Protein AF-A0A2I0MZI9-F1 (afdb_monomer)

pLDDT: mean 9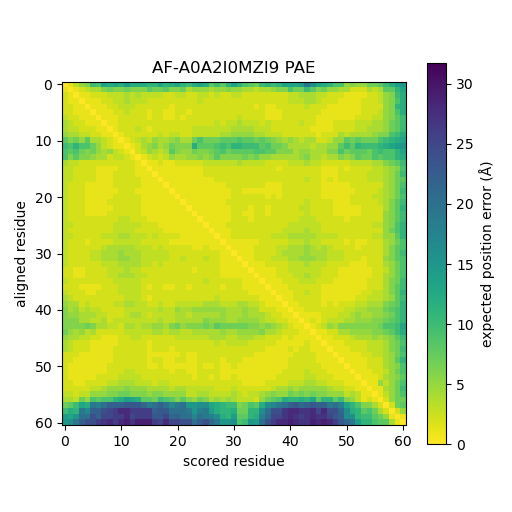2.43, std 10.2, range [45.25, 98.19]

Mean predicted aligned error: 4.03 Å

Sequence (61 aa):
MKRTKLVSVSRGQKSIEERVQEALAQYHITQESLLEVRIGAEEEGRTTALIIYDPDRRGGG

Secondary structure (DSSP, 8-state):
--EEEEEEEETTSS-HHHHHHHHHHHTT--TTTEEEEEEPPPBTTEEEEEEEE-TT-----

Solvent-accessible surface area (backbone atoms only — not comparable to full-atom values): 3606 Å² total; per-residue (Å²): 101,84,47,77,46,79,49,72,31,50,70,93,59,69,56,60,67,60,54,48,53,52,48,32,61,76,68,67,53,44,79,68,20,47,72,48,75,48,74,52,72,72,53,98,55,31,32,37,35,42,39,34,29,21,86,70,46,64,75,80,126

Radius of gyration: 12.54 Å; Cα contacts (8 Å, |Δi|>4): 101; chains: 1; bounding box: 33×14×36 Å

Foldseek 3Di:
DKDKDKDKDFAPDDDVVVVVVVVCVVVVPDPQFWDDKDWDDQDPRMTMIMTMG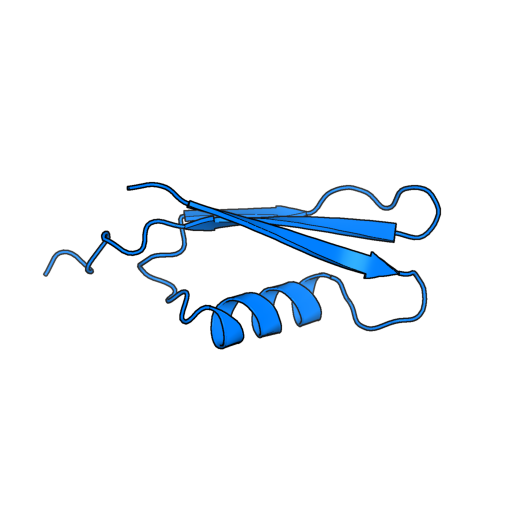HPVRDPDD

Structure (mmCIF, N/CA/C/O backbone):
data_AF-A0A2I0MZI9-F1
#
_entry.id   AF-A0A2I0MZI9-F1
#
loop_
_atom_site.group_PDB
_atom_site.id
_atom_site.type_symbol
_atom_site.label_atom_id
_atom_site.label_alt_id
_atom_site.label_comp_id
_atom_site.label_asym_id
_atom_site.label_entity_id
_atom_site.label_seq_id
_atom_site.pdbx_PDB_ins_code
_atom_site.Cartn_x
_atom_site.Cartn_y
_atom_site.Cartn_z
_atom_site.occupancy
_atom_site.B_iso_or_equiv
_atom_site.auth_seq_id
_atom_site.auth_comp_id
_atom_site.auth_asym_id
_atom_site.auth_atom_id
_atom_site.pdbx_PDB_model_num
ATOM 1 N N . MET A 1 1 ? 1.599 -2.559 -18.576 1.00 86.50 1 MET A N 1
ATOM 2 C CA . MET A 1 1 ? 0.166 -2.898 -18.365 1.00 86.50 1 MET A CA 1
ATOM 3 C C . MET A 1 1 ? -0.194 -2.519 -16.937 1.00 86.50 1 MET A C 1
ATOM 5 O O . MET A 1 1 ? 0.444 -3.021 -16.022 1.00 86.50 1 MET A O 1
ATOM 9 N N . LYS A 1 2 ? -1.216 -1.682 -16.703 1.00 91.88 2 LYS A N 1
ATOM 10 C CA . LYS A 1 2 ? -1.559 -1.255 -15.333 1.00 91.88 2 LYS A CA 1
ATOM 11 C C . LYS A 1 2 ? -2.098 -2.414 -14.491 1.00 91.88 2 LYS A C 1
ATOM 13 O O . LYS A 1 2 ? -2.957 -3.171 -14.941 1.00 91.88 2 LYS A O 1
ATOM 18 N N . ARG A 1 3 ? -1.611 -2.517 -13.256 1.00 95.56 3 ARG A N 1
ATOM 19 C CA . ARG A 1 3 ? -2.047 -3.463 -12.228 1.00 95.56 3 ARG A CA 1
ATOM 20 C C . ARG A 1 3 ? -2.456 -2.717 -10.968 1.00 95.56 3 ARG A C 1
ATOM 22 O O . ARG A 1 3 ? -2.023 -1.595 -10.710 1.00 95.56 3 ARG A O 1
ATOM 29 N N . THR A 1 4 ? -3.294 -3.371 -10.178 1.00 96.88 4 THR A N 1
ATOM 30 C CA . THR A 1 4 ? -3.791 -2.832 -8.916 1.00 96.88 4 THR A CA 1
ATOM 31 C C . THR A 1 4 ? -3.624 -3.841 -7.797 1.00 96.88 4 THR A C 1
ATOM 33 O O . THR A 1 4 ? -3.901 -5.029 -7.981 1.00 96.88 4 THR A O 1
ATOM 36 N N . LYS A 1 5 ? -3.236 -3.363 -6.617 1.00 97.25 5 LYS A N 1
ATOM 37 C CA . LYS A 1 5 ? -3.210 -4.148 -5.389 1.00 97.25 5 LYS A CA 1
ATOM 38 C C . LYS A 1 5 ? -4.021 -3.447 -4.310 1.00 97.25 5 LYS A C 1
ATOM 40 O O . LYS A 1 5 ? -3.718 -2.319 -3.944 1.00 97.25 5 LYS A O 1
ATOM 45 N N . LEU A 1 6 ? -5.041 -4.131 -3.802 1.00 97.25 6 LEU A N 1
ATOM 46 C CA . LEU A 1 6 ? -5.807 -3.675 -2.650 1.00 97.25 6 LEU A CA 1
ATOM 47 C C . LEU A 1 6 ? -5.184 -4.248 -1.376 1.00 97.25 6 LEU A C 1
ATOM 49 O O . LEU A 1 6 ? -4.925 -5.452 -1.294 1.00 97.25 6 LEU A O 1
ATOM 53 N N . VAL A 1 7 ? -4.957 -3.386 -0.392 1.00 97.31 7 VAL A N 1
ATOM 54 C CA . VAL A 1 7 ? -4.538 -3.766 0.957 1.00 97.31 7 VAL A CA 1
ATOM 55 C C . VAL A 1 7 ? -5.468 -3.143 1.984 1.00 97.31 7 VAL A C 1
ATOM 57 O O . VAL A 1 7 ? -6.138 -2.148 1.715 1.00 97.31 7 VAL A O 1
ATOM 60 N N . SER A 1 8 ? -5.522 -3.739 3.167 1.00 96.38 8 SER A N 1
ATOM 61 C CA . SER A 1 8 ? -6.337 -3.244 4.266 1.00 96.38 8 SER A CA 1
ATOM 62 C C . SER A 1 8 ? -5.677 -3.527 5.604 1.00 96.38 8 SER A C 1
ATOM 64 O O . SER A 1 8 ? -4.973 -4.531 5.744 1.00 96.38 8 SER A O 1
ATOM 66 N N . VAL A 1 9 ? -5.964 -2.679 6.583 1.00 96.62 9 VAL A N 1
ATOM 67 C CA . VAL A 1 9 ? -5.619 -2.876 7.994 1.00 96.62 9 VAL A CA 1
ATOM 68 C C . VAL A 1 9 ? -6.873 -2.729 8.841 1.00 96.62 9 VAL A C 1
ATOM 70 O O . VAL A 1 9 ? -7.768 -1.957 8.498 1.00 96.62 9 VAL A O 1
ATOM 73 N N . SER A 1 10 ? -6.946 -3.489 9.931 1.00 95.88 10 SER A N 1
ATOM 74 C CA . SER A 1 10 ? -7.991 -3.298 10.944 1.00 95.88 10 SER A CA 1
ATOM 75 C C . SER A 1 10 ? -7.507 -2.319 12.012 1.00 95.88 10 SER A C 1
ATOM 77 O O . SER A 1 10 ? -6.308 -2.227 12.284 1.00 95.88 10 SER A O 1
ATOM 79 N N . ARG A 1 11 ? -8.436 -1.608 12.647 1.00 90.25 11 ARG A N 1
ATOM 80 C CA . ARG A 1 11 ? -8.168 -0.665 13.731 1.00 90.25 11 ARG A CA 1
ATOM 81 C C . ARG A 1 11 ? -7.409 -1.371 14.858 1.00 90.25 11 ARG A C 1
ATOM 83 O O . ARG A 1 11 ? -7.766 -2.475 15.263 1.00 90.25 11 ARG A O 1
ATOM 90 N N . GLY A 1 12 ? -6.352 -0.728 15.352 1.00 85.69 12 GLY A N 1
ATOM 91 C CA . GLY A 1 12 ? -5.474 -1.279 16.390 1.00 85.69 12 GLY A CA 1
ATOM 92 C C . GLY A 1 12 ? -4.373 -2.217 15.877 1.00 85.69 12 GLY A C 1
ATOM 93 O O . GLY A 1 12 ? -3.587 -2.707 16.682 1.00 85.69 12 GLY A O 1
ATOM 94 N N . GLN A 1 13 ? -4.287 -2.461 14.563 1.00 90.88 13 GLN A N 1
ATOM 95 C CA . GLN A 1 13 ? -3.097 -3.045 13.932 1.00 90.88 13 GLN A CA 1
ATOM 96 C C . GLN A 1 13 ? -2.088 -1.944 13.539 1.00 90.88 13 GLN A C 1
ATOM 98 O O . GLN A 1 13 ? -2.143 -0.826 14.050 1.00 90.88 13 GLN A O 1
ATOM 103 N N . LYS A 1 14 ? -1.157 -2.266 12.630 1.00 90.94 14 LYS A N 1
ATOM 104 C CA . LYS A 1 14 ? -0.235 -1.307 12.003 1.00 90.94 14 LYS A CA 1
ATOM 105 C C . LYS A 1 14 ? -0.988 -0.251 11.185 1.00 90.94 14 LYS A C 1
ATOM 107 O O . LYS A 1 14 ? -2.116 -0.498 10.747 1.00 90.94 14 LYS A O 1
ATOM 112 N N . SER A 1 15 ? -0.348 0.888 10.936 1.00 95.44 15 SER A N 1
ATOM 113 C CA . SER A 1 15 ? -0.916 1.936 10.082 1.00 95.44 15 SER A CA 1
ATOM 114 C C . SER A 1 15 ? -1.113 1.452 8.638 1.00 95.44 15 SER A C 1
ATOM 116 O O . SER A 1 15 ? -0.456 0.515 8.167 1.00 95.44 15 SER A O 1
ATOM 118 N N . ILE A 1 16 ? -2.040 2.080 7.909 1.00 96.81 16 ILE A N 1
ATOM 119 C CA . ILE A 1 16 ? -2.275 1.723 6.505 1.00 96.81 16 ILE A CA 1
ATOM 120 C C . ILE A 1 16 ? -1.042 2.043 5.649 1.00 96.81 16 ILE A C 1
ATOM 122 O O . ILE A 1 16 ? -0.741 1.310 4.710 1.00 96.81 16 ILE A O 1
ATOM 126 N N . GLU A 1 17 ? -0.279 3.069 6.016 1.00 96.12 17 GLU A N 1
ATOM 127 C CA . GLU A 1 17 ? 0.976 3.469 5.390 1.00 96.12 17 GLU A CA 1
ATOM 128 C C . GLU A 1 17 ? 2.042 2.381 5.529 1.00 96.12 17 GLU A C 1
ATOM 130 O O . GLU A 1 17 ? 2.637 1.980 4.528 1.00 96.12 17 GLU A O 1
ATOM 135 N N . GLU A 1 18 ? 2.239 1.835 6.733 1.00 96.88 18 GLU A N 1
ATOM 136 C CA . GLU A 1 18 ? 3.139 0.695 6.947 1.00 96.88 18 GLU A CA 1
ATOM 137 C C . GLU A 1 18 ? 2.714 -0.509 6.104 1.00 96.88 18 GLU A C 1
ATOM 139 O O . GLU A 1 18 ? 3.539 -1.138 5.438 1.00 96.88 18 GLU A O 1
ATOM 144 N N . ARG A 1 19 ? 1.408 -0.804 6.060 1.00 97.25 19 ARG A N 1
ATOM 145 C CA . ARG A 1 19 ? 0.889 -1.909 5.247 1.00 97.25 19 ARG A CA 1
ATOM 146 C C . ARG A 1 19 ? 1.113 -1.692 3.751 1.00 97.25 19 ARG A C 1
ATOM 148 O O . ARG A 1 19 ? 1.367 -2.665 3.037 1.00 97.25 19 ARG A O 1
ATOM 155 N N . VAL A 1 20 ? 1.018 -0.451 3.277 1.00 97.69 20 VAL A N 1
ATOM 156 C CA . VAL A 1 20 ? 1.355 -0.085 1.898 1.00 97.69 20 VAL A CA 1
ATOM 157 C C . VAL A 1 20 ? 2.839 -0.326 1.642 1.00 97.69 20 VAL A C 1
ATOM 159 O O . VAL A 1 20 ? 3.151 -1.014 0.676 1.00 97.69 20 VAL A O 1
ATOM 162 N N . GLN A 1 21 ? 3.746 0.146 2.504 1.00 96.88 21 GLN A N 1
ATOM 163 C CA . GLN A 1 21 ? 5.192 -0.065 2.328 1.00 96.88 21 GLN A CA 1
ATOM 164 C C . GLN A 1 21 ? 5.560 -1.554 2.281 1.00 96.88 21 GLN A C 1
ATOM 166 O O . GLN A 1 21 ? 6.298 -1.989 1.396 1.00 96.88 21 GLN A O 1
ATOM 171 N N . GLU A 1 22 ? 4.975 -2.365 3.164 1.00 97.25 22 GLU A N 1
ATOM 172 C CA . GLU A 1 22 ? 5.139 -3.821 3.129 1.00 97.25 22 GLU A CA 1
ATOM 173 C C . GLU A 1 22 ? 4.651 -4.430 1.817 1.00 97.25 22 GLU A C 1
ATOM 175 O O . GLU A 1 22 ? 5.290 -5.330 1.279 1.00 97.25 22 GLU A O 1
ATOM 180 N N . ALA A 1 23 ? 3.518 -3.960 1.292 1.00 97.12 23 ALA A N 1
ATOM 181 C CA . ALA A 1 23 ? 2.991 -4.446 0.028 1.00 97.12 23 ALA A CA 1
ATOM 182 C C . ALA A 1 23 ? 3.883 -4.041 -1.151 1.00 97.12 23 ALA A C 1
ATOM 184 O O . ALA A 1 23 ? 4.126 -4.865 -2.030 1.00 97.12 23 ALA A O 1
ATOM 185 N N . LEU A 1 24 ? 4.416 -2.817 -1.159 1.00 96.81 24 LEU A N 1
ATOM 186 C CA . LEU A 1 24 ? 5.368 -2.388 -2.182 1.00 96.81 24 LEU A CA 1
ATOM 187 C C . LEU A 1 24 ? 6.597 -3.309 -2.200 1.00 96.81 24 LEU A C 1
ATOM 189 O O . LEU A 1 24 ? 6.955 -3.821 -3.259 1.00 96.81 24 LEU A O 1
ATOM 193 N N . ALA A 1 25 ? 7.168 -3.612 -1.031 1.00 96.81 25 ALA A N 1
ATOM 194 C CA . ALA A 1 25 ? 8.290 -4.541 -0.909 1.00 96.81 25 ALA A CA 1
ATOM 195 C C . ALA A 1 25 ? 7.915 -5.979 -1.316 1.00 96.81 25 ALA A C 1
ATOM 197 O O . ALA A 1 25 ? 8.604 -6.594 -2.128 1.00 96.81 25 ALA A O 1
ATOM 198 N N . GLN A 1 26 ? 6.795 -6.501 -0.802 1.00 96.44 26 GLN A N 1
ATOM 199 C CA . GLN A 1 26 ? 6.320 -7.867 -1.052 1.00 96.44 26 GLN A CA 1
ATOM 200 C C . GLN A 1 26 ? 6.056 -8.140 -2.539 1.00 96.44 26 GLN A C 1
ATOM 202 O O . GLN A 1 26 ? 6.269 -9.256 -3.008 1.00 96.44 26 GLN A O 1
ATOM 207 N N . TYR A 1 27 ? 5.556 -7.144 -3.272 1.00 94.50 27 TYR A N 1
ATOM 208 C CA . TYR A 1 27 ? 5.224 -7.271 -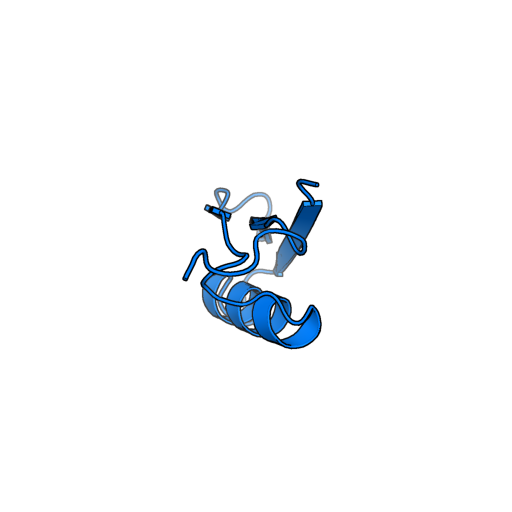4.693 1.00 94.50 27 TYR A CA 1
ATOM 209 C C . TYR A 1 27 ? 6.300 -6.705 -5.621 1.00 94.50 27 TYR A C 1
ATOM 211 O O . TYR A 1 27 ? 6.056 -6.614 -6.824 1.00 94.50 27 TYR A O 1
ATOM 219 N N . HIS A 1 28 ? 7.473 -6.350 -5.083 1.00 94.56 28 HIS A N 1
ATOM 220 C CA . HIS A 1 28 ? 8.575 -5.745 -5.832 1.00 94.56 28 HIS A CA 1
ATOM 221 C C . HIS A 1 28 ? 8.135 -4.519 -6.657 1.00 94.56 28 HIS A C 1
ATOM 223 O O . HIS A 1 28 ? 8.589 -4.312 -7.781 1.00 94.56 28 HIS A O 1
ATOM 229 N N . ILE A 1 29 ? 7.223 -3.713 -6.104 1.00 94.94 29 ILE A N 1
ATOM 230 C CA . ILE A 1 29 ? 6.740 -2.480 -6.728 1.00 94.94 29 ILE A CA 1
ATOM 231 C C . ILE A 1 29 ? 7.765 -1.390 -6.426 1.00 94.94 29 ILE A C 1
ATOM 233 O O . ILE A 1 29 ? 7.855 -0.889 -5.305 1.00 94.94 29 ILE A O 1
ATOM 237 N N . THR A 1 30 ? 8.556 -1.036 -7.432 1.00 94.19 30 THR A N 1
ATOM 238 C CA . THR A 1 30 ? 9.535 0.051 -7.344 1.00 94.19 30 THR A CA 1
ATOM 239 C C . THR A 1 30 ? 8.851 1.408 -7.459 1.00 94.19 30 THR A C 1
ATOM 241 O O . THR A 1 30 ? 7.755 1.514 -8.014 1.00 94.19 30 THR A O 1
ATOM 244 N N . GLN A 1 31 ? 9.528 2.466 -7.010 1.00 92.00 31 GLN A N 1
ATOM 245 C CA . GLN A 1 31 ? 9.051 3.845 -7.155 1.00 92.00 31 GLN A CA 1
ATOM 246 C C . GLN A 1 31 ? 8.760 4.222 -8.618 1.00 92.00 31 GLN A C 1
ATOM 248 O O . GLN A 1 31 ? 7.817 4.956 -8.881 1.00 92.00 31 GLN A O 1
ATOM 253 N N . GLU A 1 32 ? 9.530 3.693 -9.571 1.00 93.00 32 GLU A N 1
ATOM 254 C CA . GLU A 1 32 ? 9.348 3.957 -11.006 1.00 93.00 32 GLU A CA 1
ATOM 255 C C . GLU A 1 32 ? 8.097 3.284 -11.578 1.00 93.00 32 GLU A C 1
ATOM 257 O O . GLU A 1 32 ? 7.418 3.844 -12.442 1.00 93.00 32 GLU A O 1
ATOM 262 N N . SER A 1 33 ? 7.793 2.082 -11.083 1.00 94.44 33 SER A N 1
ATOM 263 C CA . SER A 1 33 ? 6.597 1.329 -11.460 1.00 94.44 33 SER A CA 1
ATOM 264 C C . SER A 1 33 ? 5.342 1.825 -10.737 1.00 94.44 33 SER A C 1
ATOM 266 O O . SER A 1 33 ? 4.232 1.632 -11.232 1.00 94.44 33 SER A O 1
ATOM 268 N N . LEU A 1 34 ? 5.494 2.465 -9.573 1.00 95.81 34 LEU A N 1
ATOM 269 C CA . LEU A 1 34 ? 4.388 2.980 -8.779 1.00 95.81 34 LEU A CA 1
ATOM 270 C C . LEU A 1 34 ? 3.759 4.188 -9.479 1.00 95.81 34 LEU A C 1
ATOM 272 O O . LEU A 1 34 ? 4.425 5.175 -9.776 1.00 95.81 34 LEU A O 1
ATOM 276 N N . LEU A 1 35 ? 2.456 4.110 -9.735 1.00 96.00 35 LEU A N 1
ATOM 277 C CA . LEU A 1 35 ? 1.712 5.186 -10.384 1.00 96.00 35 LEU A CA 1
ATOM 278 C C . LEU A 1 35 ? 0.958 6.035 -9.364 1.00 96.00 35 LEU A C 1
ATOM 280 O O . LEU A 1 35 ? 0.984 7.257 -9.448 1.00 96.00 35 LEU A O 1
ATOM 284 N N . GLU A 1 36 ? 0.263 5.390 -8.426 1.00 97.12 36 GLU A N 1
ATOM 285 C CA . GLU A 1 36 ? -0.598 6.072 -7.461 1.00 97.12 36 GLU A CA 1
ATOM 286 C C . GLU A 1 36 ? -0.881 5.168 -6.255 1.00 97.12 36 GLU A C 1
ATOM 288 O O . GLU A 1 36 ? -0.975 3.946 -6.385 1.00 97.12 36 GLU A O 1
ATOM 293 N N . VAL A 1 37 ? -1.068 5.772 -5.081 1.00 97.69 37 VAL A N 1
ATOM 294 C CA . VAL A 1 37 ? -1.635 5.108 -3.902 1.00 97.69 37 VAL A CA 1
ATOM 295 C C . VAL A 1 37 ? -2.828 5.925 -3.427 1.00 97.69 37 VAL A C 1
ATOM 297 O O . VAL A 1 37 ? -2.693 7.113 -3.148 1.00 97.69 37 VAL A O 1
ATOM 300 N N . ARG A 1 38 ? -3.995 5.287 -3.313 1.00 98.00 38 ARG A N 1
ATOM 301 C CA . ARG A 1 38 ? -5.224 5.913 -2.809 1.00 98.00 38 ARG A CA 1
ATOM 302 C C . ARG A 1 38 ? -5.615 5.265 -1.495 1.00 98.00 38 ARG A C 1
ATOM 304 O O . ARG A 1 38 ? -5.965 4.088 -1.484 1.00 98.00 38 ARG A O 1
ATOM 311 N N . ILE A 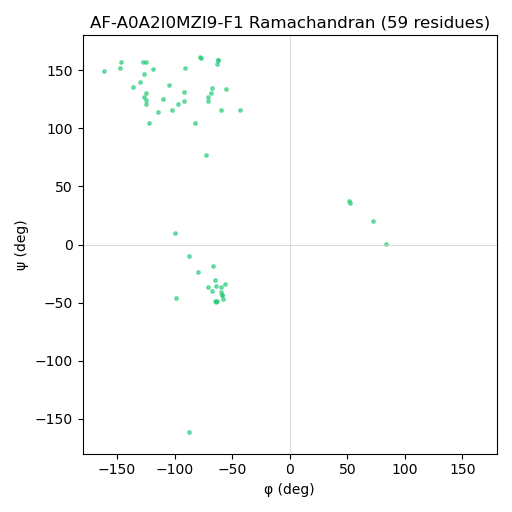1 39 ? -5.558 6.023 -0.409 1.00 96.88 39 ILE A N 1
ATOM 312 C CA . ILE A 1 39 ? -5.994 5.573 0.914 1.00 96.88 39 ILE A CA 1
ATOM 313 C C . ILE A 1 39 ? -7.465 5.963 1.078 1.00 96.88 39 ILE A C 1
ATOM 315 O O . ILE A 1 39 ? -7.828 7.124 0.894 1.00 96.88 39 ILE A O 1
ATOM 319 N N . GLY A 1 40 ? -8.313 4.977 1.355 1.00 94.88 40 GLY A N 1
ATOM 320 C CA . GLY A 1 40 ? -9.720 5.184 1.674 1.00 94.88 40 GLY A CA 1
ATOM 321 C C . GLY A 1 40 ? -9.906 5.649 3.117 1.00 94.88 40 GLY A C 1
ATOM 322 O O . GLY A 1 40 ? -9.028 5.462 3.959 1.00 94.88 40 GLY A O 1
ATOM 323 N N . ALA A 1 41 ? -11.069 6.231 3.404 1.00 93.94 41 ALA A N 1
ATOM 324 C CA . ALA A 1 41 ? -11.471 6.502 4.779 1.00 93.94 41 ALA A CA 1
ATOM 325 C C . ALA A 1 41 ? -11.605 5.192 5.576 1.00 93.94 41 ALA A C 1
ATOM 327 O O . ALA A 1 41 ? -11.768 4.111 5.004 1.00 93.94 41 ALA A O 1
ATOM 328 N N . GLU A 1 42 ? -11.525 5.290 6.902 1.00 94.69 42 GLU A N 1
ATOM 329 C CA . GLU A 1 42 ? -11.828 4.152 7.766 1.00 94.69 42 GLU A CA 1
ATOM 330 C C . GLU A 1 42 ? -13.337 3.872 7.734 1.00 94.69 42 GLU A C 1
ATOM 332 O O . GLU A 1 42 ? -14.144 4.758 8.017 1.00 94.69 42 GLU A O 1
ATOM 337 N N . GLU A 1 43 ? -13.710 2.629 7.433 1.00 93.69 43 GLU A N 1
ATOM 338 C CA . GLU A 1 43 ? -15.091 2.147 7.456 1.00 93.69 43 GLU A CA 1
ATOM 339 C C . GLU A 1 43 ? -15.163 0.892 8.328 1.00 93.69 43 GLU A C 1
ATOM 341 O O . GLU A 1 43 ? -14.378 -0.039 8.151 1.00 93.69 43 GLU A O 1
ATOM 346 N N . GLU A 1 44 ? -16.070 0.883 9.309 1.00 93.25 44 GLU A N 1
ATOM 347 C CA . GLU A 1 44 ? -16.254 -0.237 10.252 1.00 93.25 44 GLU A CA 1
ATOM 348 C C . GLU A 1 44 ? -14.950 -0.678 10.951 1.00 93.25 44 GLU A C 1
ATOM 350 O O . GLU A 1 44 ? -14.710 -1.858 11.202 1.00 93.25 44 GLU A O 1
ATOM 355 N N . GLY A 1 45 ? -14.071 0.283 11.262 1.00 93.81 45 GLY A N 1
ATOM 356 C CA . GLY A 1 45 ? -12.776 0.001 11.882 1.00 93.81 45 GLY A CA 1
ATOM 357 C C . GLY A 1 45 ? -11.770 -0.645 10.929 1.00 93.81 45 GLY A C 1
ATOM 358 O O . GLY A 1 45 ? -10.817 -1.269 11.389 1.00 93.81 45 GLY A O 1
ATOM 359 N N . ARG A 1 46 ?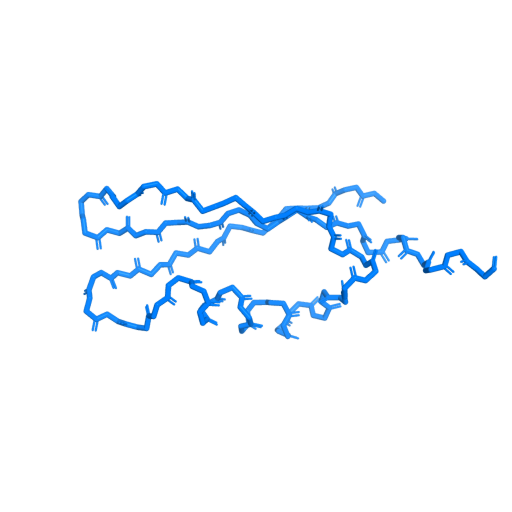 -11.957 -0.530 9.613 1.00 95.75 46 ARG A N 1
ATOM 360 C CA . ARG A 1 46 ? -11.010 -0.998 8.603 1.00 95.75 46 ARG A CA 1
ATOM 361 C C . ARG A 1 46 ? -10.629 0.141 7.671 1.00 95.75 46 ARG A C 1
ATOM 363 O O . ARG A 1 46 ? -11.488 0.777 7.071 1.00 95.75 46 ARG A O 1
ATOM 370 N N . THR A 1 47 ? -9.332 0.323 7.469 1.00 97.38 47 THR A N 1
ATOM 371 C CA . THR A 1 47 ? -8.800 1.260 6.475 1.00 97.38 47 THR A CA 1
ATOM 372 C C . THR A 1 47 ? -8.287 0.469 5.284 1.00 97.38 47 THR A C 1
ATOM 374 O O . THR A 1 47 ? -7.647 -0.574 5.448 1.00 97.38 47 THR A O 1
ATOM 377 N N . THR A 1 48 ? -8.573 0.939 4.073 1.00 97.31 48 THR A N 1
ATOM 378 C CA . THR A 1 48 ? -8.138 0.289 2.830 1.00 97.31 48 THR A CA 1
ATOM 379 C C . THR A 1 48 ? -7.240 1.214 2.022 1.00 97.31 48 THR A C 1
ATOM 381 O O . THR A 1 48 ? -7.364 2.433 2.097 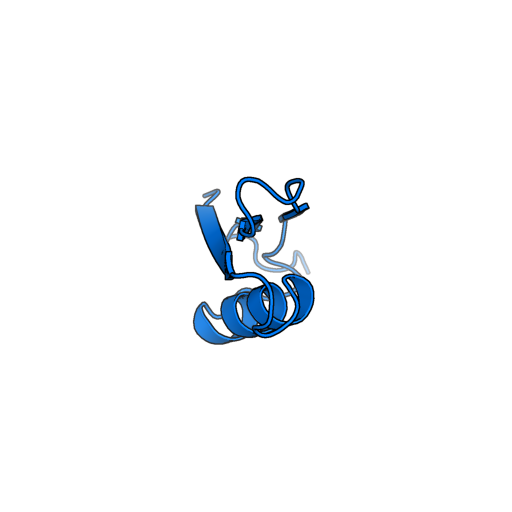1.00 97.31 48 THR A O 1
ATOM 384 N N . ALA A 1 49 ? -6.324 0.644 1.244 1.00 98.12 49 ALA A N 1
ATOM 385 C CA . ALA A 1 49 ? -5.530 1.388 0.279 1.00 98.12 49 ALA A CA 1
ATOM 386 C C . ALA A 1 49 ? -5.437 0.633 -1.046 1.00 98.12 49 ALA A C 1
ATOM 388 O O . ALA A 1 49 ? -5.200 -0.578 -1.079 1.00 98.12 49 ALA A O 1
ATOM 389 N N . LEU A 1 50 ? -5.611 1.367 -2.141 1.00 98.12 50 LEU A N 1
ATOM 390 C CA . LEU A 1 50 ? -5.452 0.885 -3.504 1.00 98.12 50 LEU A CA 1
ATOM 391 C C . LEU A 1 50 ? -4.108 1.365 -4.054 1.00 98.12 50 LEU A C 1
ATOM 393 O O . LEU A 1 50 ? -3.891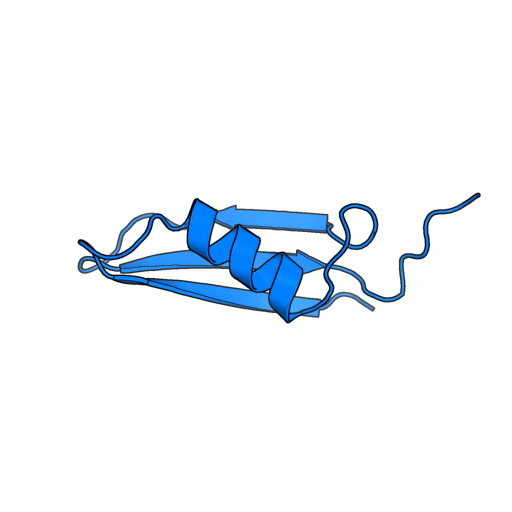 2.562 -4.225 1.00 98.12 50 LEU A O 1
ATOM 397 N N . ILE A 1 51 ? -3.222 0.422 -4.351 1.00 98.19 51 ILE A N 1
ATOM 398 C CA . ILE A 1 51 ? -1.916 0.658 -4.966 1.00 98.19 51 ILE A CA 1
ATOM 399 C C . ILE A 1 51 ? -2.057 0.408 -6.466 1.00 98.19 51 ILE A C 1
ATOM 401 O O . ILE A 1 51 ? -2.419 -0.695 -6.877 1.00 98.19 51 ILE A O 1
ATOM 405 N N . ILE A 1 52 ? -1.767 1.412 -7.284 1.00 97.38 52 ILE A N 1
ATOM 406 C CA . ILE A 1 52 ? -1.810 1.351 -8.745 1.00 97.38 52 ILE A CA 1
ATOM 407 C C . ILE A 1 52 ? -0.372 1.417 -9.249 1.00 97.38 52 ILE A C 1
ATOM 409 O O . ILE A 1 52 ? 0.366 2.344 -8.920 1.00 97.38 52 ILE A O 1
ATOM 413 N N . TYR A 1 53 ? 0.034 0.440 -10.051 1.00 95.94 53 TYR A N 1
ATOM 414 C CA . TYR A 1 53 ? 1.403 0.336 -10.549 1.00 95.94 53 TYR A CA 1
ATOM 415 C C . TYR A 1 53 ? 1.438 -0.253 -11.962 1.00 95.94 53 TYR A C 1
ATOM 417 O O . TYR A 1 53 ? 0.502 -0.928 -12.391 1.00 95.94 53 TYR A O 1
ATOM 425 N N . ASP A 1 54 ? 2.506 0.008 -12.705 1.00 95.31 54 ASP A N 1
ATOM 426 C CA . ASP A 1 54 ? 2.782 -0.613 -13.997 1.00 95.31 54 ASP A CA 1
ATOM 427 C C . ASP A 1 54 ? 4.148 -1.314 -13.937 1.00 95.31 54 ASP A C 1
ATOM 429 O O . ASP A 1 54 ? 5.173 -0.637 -13.976 1.00 95.31 54 ASP A O 1
ATOM 433 N N . PRO A 1 55 ? 4.195 -2.655 -13.833 1.00 89.81 55 PRO A N 1
ATOM 434 C CA . PRO A 1 55 ? 5.458 -3.388 -13.754 1.00 89.81 55 PRO A CA 1
ATOM 435 C C . PRO A 1 55 ? 6.284 -3.301 -15.046 1.00 89.81 55 PRO A C 1
ATOM 437 O O . PRO A 1 55 ? 7.485 -3.557 -15.012 1.00 89.81 55 PRO A O 1
ATOM 440 N N . ASP A 1 56 ? 5.665 -2.936 -16.175 1.00 89.56 56 ASP A N 1
ATOM 441 C CA . ASP A 1 56 ? 6.354 -2.793 -17.462 1.00 89.56 56 ASP A CA 1
ATOM 442 C C . ASP A 1 56 ? 6.942 -1.389 -17.642 1.00 89.56 56 ASP A C 1
ATOM 444 O O . ASP A 1 56 ? 7.717 -1.153 -18.573 1.00 89.56 56 ASP A O 1
ATOM 448 N N . ARG A 1 57 ? 6.595 -0.451 -16.751 1.00 84.50 57 ARG A N 1
ATOM 449 C CA . ARG A 1 57 ? 7.165 0.894 -16.705 1.00 84.50 57 ARG A CA 1
ATOM 450 C C . ARG A 1 57 ? 8.595 0.798 -16.179 1.00 84.50 57 ARG A C 1
ATOM 452 O O . ARG A 1 57 ? 8.874 1.068 -15.017 1.00 84.50 57 ARG A O 1
ATOM 459 N N . ARG A 1 58 ? 9.510 0.368 -17.048 1.00 68.31 58 ARG A N 1
ATOM 460 C CA . ARG A 1 58 ? 10.949 0.535 -16.834 1.00 68.31 58 ARG A CA 1
ATOM 461 C C . ARG A 1 58 ? 11.244 2.024 -16.946 1.00 68.31 58 ARG A C 1
ATOM 463 O O . ARG A 1 58 ? 10.778 2.643 -17.903 1.00 68.31 58 ARG A O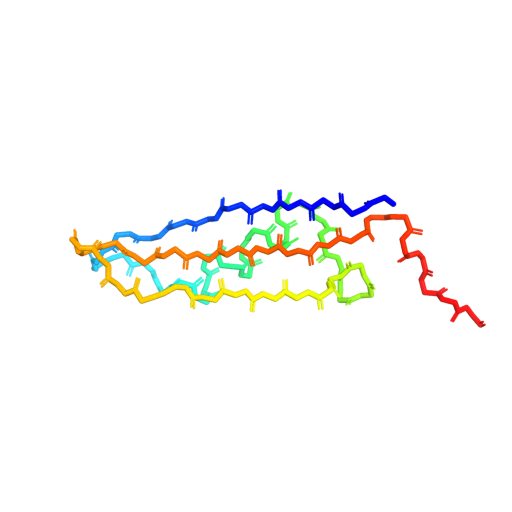 1
ATOM 470 N N . GLY A 1 59 ? 11.958 2.577 -15.964 1.00 60.62 59 GLY A N 1
ATOM 471 C CA . GLY A 1 59 ? 12.458 3.947 -16.007 1.00 60.62 59 GLY A CA 1
ATOM 472 C C . GLY A 1 59 ? 13.016 4.239 -17.389 1.00 60.62 59 GLY A C 1
ATOM 473 O O . GLY A 1 59 ? 13.928 3.553 -17.851 1.00 60.62 59 GLY A O 1
ATOM 474 N N . GLY A 1 60 ? 12.383 5.177 -18.093 1.00 52.25 60 GLY A N 1
ATOM 475 C CA . GLY A 1 60 ? 12.941 5.690 -19.332 1.00 52.25 60 GLY A CA 1
ATOM 476 C C . GLY A 1 60 ? 14.293 6.296 -18.987 1.00 52.25 60 GLY A C 1
ATOM 477 O O . GLY A 1 60 ? 14.342 7.215 -18.169 1.00 52.25 60 GLY A O 1
ATOM 478 N N . GLY A 1 61 ? 15.357 5.706 -19.531 1.00 45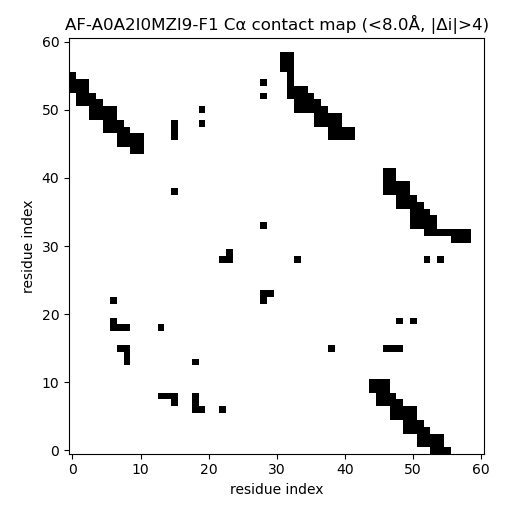.25 61 GLY A N 1
ATOM 479 C CA . GLY A 1 61 ? 16.686 6.312 -19.546 1.00 45.25 61 GLY A CA 1
ATOM 480 C C . GLY A 1 61 ? 16.730 7.563 -20.408 1.00 45.25 61 GLY A C 1
ATOM 481 O O . GLY A 1 61 ? 15.801 7.755 -21.229 1.00 45.25 61 GLY A O 1
#

Nearest PDB structures (foldseek):
  3zxq-assembly1_B  TM=4.588E-01  e=2.831E+00  Mycobacterium tuberculosis H37Rv
  2pd1-assembly1_A  TM=5.235E-01  e=5.470E+00  Nitrosomonas europaea
  5jql-assembly1_I  TM=2.175E-01  e=6.547E+00  Saccharomyces cerevisiae S288C